Protein AF-A0A7Z1KJ95-F1 (afdb_monomer_lite)

Radius of gyration: 17.28 Å; chains: 1; bounding box: 41×30×47 Å

Secondary structure (DSSP, 8-state):
--EEEE---SSTTS-SEEEEEEEEEEETTEEEEEE-GGGGT--SS-HHHHHHHHTTHHHH-HHHHHHH--EEEEEE-EEEEE--

Sequence (84 aa):
QAVIRFLPSKNDEQAPFAILVNHGFKKNGKWYIETCSSTHGDYDSCPVCQYISKNDLYNTDNKEYSLVKRKTSYWANILVVKDP

Structure (mmCIF, N/CA/C/O backbone):
data_AF-A0A7Z1KJ95-F1
#
_entry.id   AF-A0A7Z1KJ95-F1
#
loop_
_atom_site.group_PDB
_atom_site.id
_atom_site.type_symbol
_atom_site.label_atom_id
_atom_site.label_alt_id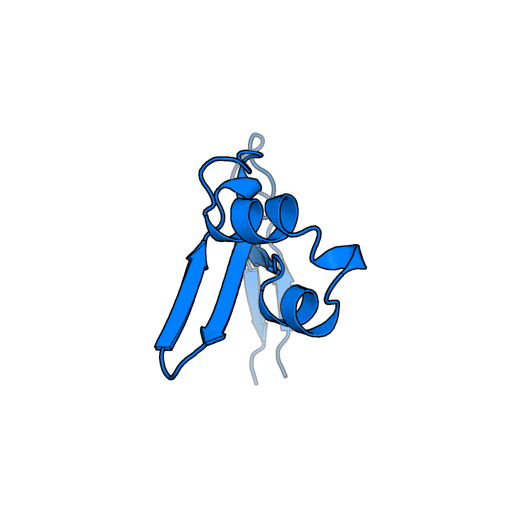
_atom_site.label_comp_id
_atom_site.label_asym_id
_atom_site.label_entity_id
_atom_site.label_seq_id
_atom_site.pdbx_PDB_ins_code
_atom_site.Cartn_x
_atom_site.Cartn_y
_atom_site.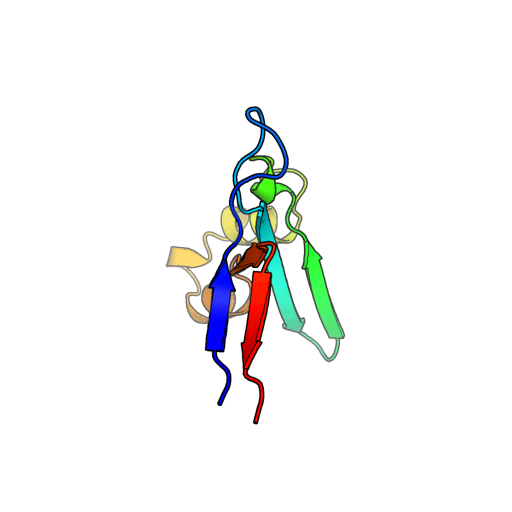Cartn_z
_atom_site.occupancy
_atom_site.B_iso_or_equiv
_atom_site.auth_seq_id
_atom_site.auth_comp_id
_atom_site.auth_asym_id
_atom_site.auth_atom_id
_atom_site.pdbx_PDB_model_num
ATOM 1 N N . GLN A 1 1 ? -0.300 -17.410 -19.557 1.00 92.44 1 GLN A N 1
ATOM 2 C CA . GLN A 1 1 ? 0.949 -17.097 -18.814 1.00 92.44 1 GLN A CA 1
ATOM 3 C C . GLN A 1 1 ? 1.681 -16.037 -19.610 1.00 92.44 1 GLN A C 1
ATOM 5 O O . GLN A 1 1 ? 1.692 -16.183 -20.817 1.00 92.44 1 GLN A O 1
ATOM 10 N N . ALA A 1 2 ? 2.304 -15.032 -19.002 1.00 97.69 2 ALA A N 1
ATOM 11 C CA . ALA A 1 2 ? 2.972 -13.970 -19.759 1.00 97.69 2 ALA A CA 1
ATOM 12 C C . ALA A 1 2 ? 4.447 -13.834 -19.365 1.00 97.69 2 ALA A C 1
ATOM 14 O O . ALA A 1 2 ? 4.851 -14.229 -18.271 1.00 97.69 2 ALA A O 1
ATOM 15 N N . VAL A 1 3 ? 5.244 -13.258 -20.260 1.00 98.19 3 VAL A N 1
ATOM 16 C CA . VAL A 1 3 ? 6.632 -12.857 -20.018 1.00 98.19 3 VAL A CA 1
ATOM 17 C C . VAL A 1 3 ? 6.687 -11.337 -20.077 1.00 98.19 3 VAL A C 1
ATOM 19 O O . VAL A 1 3 ? 6.365 -10.738 -21.104 1.00 98.19 3 VAL A O 1
ATOM 22 N N . ILE A 1 4 ? 7.107 -10.715 -18.978 1.00 98.50 4 ILE A N 1
ATOM 23 C CA . ILE A 1 4 ? 7.223 -9.259 -18.847 1.00 98.50 4 ILE A CA 1
ATOM 24 C C . ILE A 1 4 ? 8.641 -8.869 -18.431 1.00 98.50 4 ILE A C 1
ATOM 26 O O . ILE A 1 4 ? 9.340 -9.632 -17.762 1.00 98.50 4 ILE A O 1
ATOM 30 N N . ARG A 1 5 ? 9.057 -7.659 -18.803 1.00 98.31 5 ARG A N 1
ATOM 31 C CA . ARG A 1 5 ? 10.310 -7.036 -18.372 1.00 98.31 5 ARG A CA 1
ATOM 32 C C . ARG A 1 5 ? 10.003 -5.710 -17.686 1.00 98.31 5 ARG A C 1
ATOM 34 O O . ARG A 1 5 ? 9.481 -4.803 -18.326 1.00 98.31 5 ARG A O 1
ATOM 41 N N . PHE A 1 6 ? 10.358 -5.582 -16.411 1.00 98.31 6 PHE A N 1
ATOM 42 C CA . PHE A 1 6 ? 10.319 -4.291 -15.721 1.00 98.31 6 PHE A CA 1
ATOM 43 C C . PHE A 1 6 ? 11.309 -3.317 -16.361 1.00 98.31 6 PHE A C 1
ATOM 45 O O . PHE A 1 6 ? 12.448 -3.689 -16.670 1.00 98.31 6 PHE A O 1
ATOM 52 N N . LEU A 1 7 ? 10.849 -2.090 -16.580 1.00 97.38 7 LEU A N 1
ATOM 53 C CA . LEU A 1 7 ? 11.649 -1.013 -17.145 1.00 97.38 7 LEU A CA 1
ATOM 54 C C . LEU A 1 7 ? 12.410 -0.260 -16.042 1.00 97.38 7 LEU A C 1
ATOM 56 O O . LEU A 1 7 ? 11.975 -0.262 -14.887 1.00 97.38 7 LEU A O 1
ATOM 60 N N . PRO A 1 8 ? 13.553 0.370 -16.374 1.00 96.44 8 PRO A N 1
ATOM 61 C CA . PRO A 1 8 ? 14.234 1.277 -15.457 1.00 96.44 8 PRO A CA 1
ATOM 62 C C . PRO A 1 8 ? 13.400 2.544 -15.220 1.00 96.44 8 PRO A C 1
ATOM 64 O O . PRO A 1 8 ? 12.321 2.726 -15.795 1.00 96.44 8 PRO A O 1
ATOM 67 N N . SER A 1 9 ? 13.915 3.436 -14.374 1.00 95.69 9 SER A N 1
ATOM 68 C CA . SER A 1 9 ? 13.299 4.747 -14.202 1.00 95.69 9 SER A CA 1
ATOM 69 C C . SER A 1 9 ? 13.265 5.516 -15.523 1.00 95.69 9 SER A C 1
ATOM 71 O O . SER A 1 9 ? 14.134 5.359 -16.382 1.00 95.69 9 SER A O 1
ATOM 73 N N . LYS A 1 10 ? 12.244 6.361 -15.678 1.00 89.94 10 LYS A N 1
ATOM 74 C CA . LYS A 1 10 ? 12.092 7.242 -16.839 1.00 89.94 10 LYS A CA 1
ATOM 75 C C . LYS A 1 10 ? 13.150 8.354 -16.861 1.00 89.94 10 LYS A C 1
ATOM 77 O O . LYS A 1 10 ? 13.481 8.843 -17.936 1.00 89.94 10 LYS A O 1
ATOM 82 N N . ASN A 1 11 ? 13.640 8.762 -15.693 1.00 91.56 11 ASN A N 1
ATOM 83 C CA . ASN A 1 11 ? 14.712 9.738 -15.510 1.00 91.56 11 ASN A CA 1
ATOM 84 C C . ASN A 1 11 ? 15.569 9.361 -14.288 1.00 91.56 11 ASN A C 1
ATOM 86 O O . ASN A 1 11 ? 15.151 8.556 -13.455 1.00 91.56 11 ASN A O 1
ATOM 90 N N . ASP A 1 12 ? 16.754 9.954 -14.163 1.00 86.62 12 ASP A N 1
ATOM 91 C CA . ASP A 1 12 ? 17.709 9.605 -13.097 1.00 86.62 12 ASP A CA 1
ATOM 92 C C . ASP A 1 12 ? 17.245 10.024 -11.687 1.00 86.62 12 ASP A C 1
ATOM 94 O O . ASP A 1 12 ? 17.826 9.613 -10.686 1.00 86.62 12 ASP A O 1
ATOM 98 N N . GLU A 1 13 ? 16.178 10.821 -11.595 1.00 85.31 13 GLU A N 1
ATOM 99 C CA . GLU A 1 13 ? 15.674 11.412 -10.350 1.00 85.31 13 GLU A CA 1
ATOM 100 C C 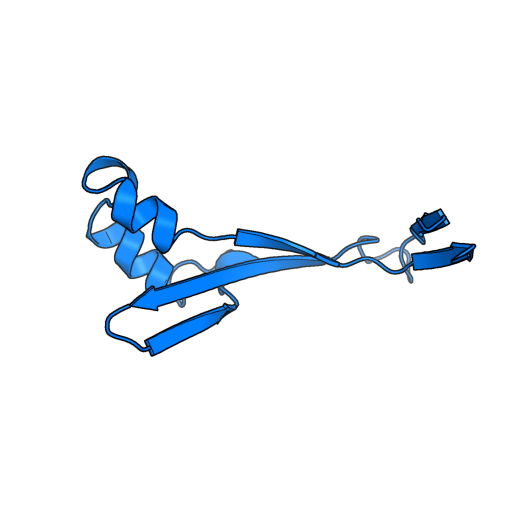. GLU A 1 13 ? 14.533 10.608 -9.705 1.00 85.31 13 GLU A C 1
ATOM 102 O O . GLU A 1 13 ? 14.173 10.852 -8.553 1.00 85.31 13 GLU A O 1
ATOM 107 N N . GLN A 1 14 ? 13.933 9.660 -10.431 1.00 88.81 14 GLN A N 1
ATOM 108 C CA . GLN A 1 14 ? 12.771 8.897 -9.966 1.00 88.81 14 GLN A CA 1
ATOM 109 C C . GLN A 1 14 ? 13.112 7.430 -9.699 1.00 88.81 14 GLN A C 1
ATOM 111 O O . GLN A 1 14 ? 13.998 6.838 -10.313 1.00 88.81 14 GLN A O 1
ATOM 116 N N . ALA A 1 15 ? 12.371 6.812 -8.780 1.00 93.12 15 ALA A N 1
ATOM 117 C CA . ALA A 1 15 ? 12.410 5.367 -8.606 1.00 93.12 15 ALA A CA 1
ATOM 118 C C . ALA A 1 15 ? 11.725 4.664 -9.801 1.00 93.12 15 ALA A C 1
ATOM 120 O O . ALA A 1 15 ? 10.750 5.188 -10.344 1.00 93.12 15 ALA A O 1
ATOM 121 N N . PRO A 1 16 ? 12.150 3.443 -10.185 1.00 95.81 16 PRO A N 1
ATOM 122 C CA . PRO A 1 16 ? 11.514 2.679 -11.268 1.00 95.81 16 PRO A CA 1
ATOM 123 C C . PRO A 1 16 ? 10.114 2.142 -10.911 1.00 95.81 16 PRO A C 1
ATOM 125 O O . PRO A 1 16 ? 9.469 1.485 -11.730 1.00 95.81 16 PRO A O 1
ATOM 128 N N . PHE A 1 17 ? 9.639 2.400 -9.691 1.00 96.69 17 PHE A N 1
ATOM 129 C CA . PHE A 1 17 ? 8.331 1.993 -9.201 1.00 96.69 17 PHE A CA 1
ATOM 130 C C . PHE A 1 17 ? 7.718 3.070 -8.302 1.00 96.69 17 PHE A C 1
ATOM 132 O O . PHE A 1 17 ? 8.424 3.873 -7.693 1.00 96.69 17 PHE A O 1
ATOM 139 N N . ALA A 1 18 ? 6.395 3.030 -8.169 1.00 96.62 18 ALA A N 1
ATOM 140 C CA . ALA A 1 18 ? 5.643 3.788 -7.180 1.00 96.62 18 ALA A CA 1
ATOM 141 C C . ALA A 1 18 ? 5.026 2.839 -6.146 1.00 96.62 18 ALA A C 1
ATOM 143 O O . ALA A 1 18 ? 4.580 1.739 -6.480 1.00 96.62 18 ALA A O 1
ATOM 144 N N . ILE A 1 19 ? 4.988 3.282 -4.892 1.00 97.81 19 ILE A N 1
ATOM 145 C CA . ILE A 1 19 ? 4.303 2.596 -3.795 1.00 97.81 19 ILE A CA 1
ATOM 146 C C . ILE A 1 19 ? 2.981 3.319 -3.557 1.00 97.81 19 ILE A C 1
ATOM 148 O O . ILE A 1 19 ? 2.960 4.544 -3.473 1.00 97.81 19 ILE A O 1
ATOM 152 N N . LEU A 1 20 ? 1.888 2.571 -3.419 1.00 98.44 20 LEU A N 1
ATOM 153 C CA . LEU A 1 20 ? 0.592 3.109 -3.022 1.00 98.44 20 LEU A CA 1
ATOM 154 C C . LEU A 1 20 ? 0.039 2.303 -1.855 1.00 98.44 20 LEU A C 1
ATOM 156 O O . LEU A 1 20 ? -0.040 1.077 -1.921 1.00 98.44 20 LEU A O 1
ATOM 160 N N . VAL A 1 21 ? -0.367 2.994 -0.797 1.00 98.62 21 VAL A N 1
ATOM 161 C CA . VAL A 1 21 ? -1.030 2.381 0.350 1.00 98.62 21 VAL A CA 1
ATOM 162 C C . VAL A 1 21 ? -2.512 2.712 0.293 1.00 98.62 21 VAL A C 1
ATOM 164 O O . VAL A 1 21 ? -2.889 3.851 0.028 1.00 98.62 21 VAL A O 1
ATOM 167 N N . ASN A 1 22 ? -3.369 1.728 0.544 1.00 98.50 22 ASN A N 1
ATOM 168 C CA . ASN A 1 22 ? -4.816 1.905 0.507 1.00 98.50 22 ASN A CA 1
ATOM 169 C C . ASN A 1 22 ? -5.531 1.061 1.570 1.00 98.50 22 ASN A C 1
ATOM 171 O O . ASN A 1 22 ? -4.950 0.160 2.180 1.00 98.50 22 ASN A O 1
ATOM 175 N N . HIS A 1 23 ? -6.816 1.345 1.761 1.00 98.62 23 HIS A N 1
ATOM 176 C CA . HIS A 1 23 ? -7.745 0.516 2.522 1.00 98.62 23 HIS A CA 1
ATOM 177 C C . HIS A 1 23 ? -8.830 -0.018 1.583 1.00 98.62 23 HIS A C 1
ATOM 179 O O . HIS A 1 23 ? -9.192 0.628 0.603 1.00 98.62 23 HIS A O 1
ATOM 185 N N . GLY A 1 24 ? -9.330 -1.222 1.856 1.00 98.25 24 GLY A N 1
ATOM 186 C CA . GLY A 1 24 ? -10.333 -1.868 1.012 1.00 98.25 24 GLY A CA 1
ATOM 187 C C . GLY A 1 24 ? -11.087 -2.932 1.789 1.00 98.25 24 GLY A C 1
ATOM 188 O O . GLY A 1 24 ? -10.557 -4.038 1.947 1.00 98.25 24 GLY A O 1
ATOM 189 N N . PHE A 1 25 ? -12.280 -2.590 2.279 1.00 98.44 25 PHE A N 1
ATOM 190 C CA . PHE A 1 25 ? -13.122 -3.460 3.104 1.00 98.44 25 PHE A CA 1
ATOM 191 C C . PHE A 1 25 ? -14.616 -3.135 2.970 1.00 98.44 25 PHE A C 1
ATOM 193 O O . PHE A 1 25 ? -14.999 -2.053 2.525 1.00 98.44 25 PHE A O 1
ATOM 200 N N . LYS A 1 26 ? -15.469 -4.085 3.370 1.00 98.19 26 LYS A N 1
ATOM 201 C CA . LYS A 1 26 ? -16.931 -3.943 3.387 1.00 98.19 26 LYS A CA 1
ATOM 202 C C . LYS A 1 26 ? -17.442 -4.009 4.823 1.00 98.19 26 LYS A C 1
ATOM 204 O O . LYS A 1 26 ? -17.110 -4.951 5.536 1.00 98.19 26 LYS A O 1
ATOM 209 N N . LYS A 1 27 ? -18.282 -3.055 5.231 1.00 95.62 27 LYS A N 1
ATOM 210 C CA . LYS A 1 27 ? -18.942 -3.037 6.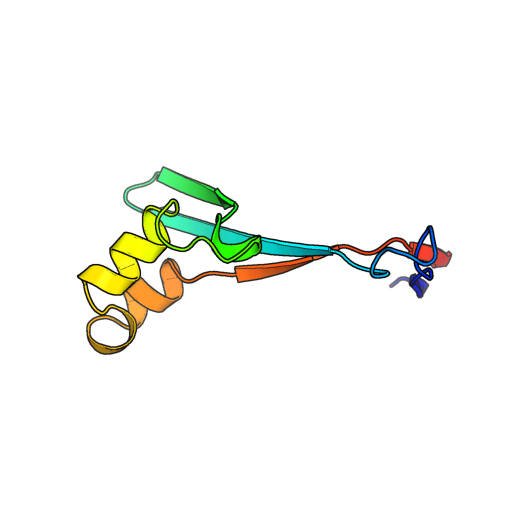547 1.00 95.62 27 LYS A CA 1
ATOM 211 C C . LYS A 1 27 ? -20.373 -2.527 6.396 1.00 95.62 27 LYS A C 1
ATOM 213 O O . LYS A 1 27 ? -20.627 -1.603 5.628 1.00 95.62 27 LYS A O 1
ATOM 218 N N . ASN A 1 28 ? -21.326 -3.160 7.081 1.00 96.06 28 ASN A N 1
ATOM 219 C CA . ASN A 1 28 ? -22.751 -2.793 7.039 1.00 96.06 28 ASN A CA 1
ATOM 220 C C . ASN A 1 28 ? -23.315 -2.667 5.607 1.00 96.06 28 ASN A C 1
ATOM 222 O O . ASN A 1 28 ? -24.025 -1.722 5.276 1.00 96.06 28 ASN A O 1
ATOM 226 N N . GLY A 1 29 ? -22.931 -3.591 4.721 1.00 97.25 29 GLY A N 1
ATOM 227 C CA . GLY A 1 29 ? -23.376 -3.598 3.325 1.00 97.25 29 GLY A CA 1
ATOM 228 C C . GLY A 1 29 ? -22.662 -2.609 2.393 1.00 97.25 29 GLY A C 1
ATOM 229 O O . GLY A 1 29 ? -22.812 -2.745 1.182 1.00 97.25 29 GLY A O 1
ATOM 230 N N . LYS A 1 30 ? -21.843 -1.684 2.911 1.00 97.94 30 LYS A N 1
ATOM 231 C CA . LYS A 1 30 ? -21.152 -0.641 2.134 1.00 97.94 30 LYS A CA 1
ATOM 232 C C . LYS A 1 30 ? -19.654 -0.915 2.021 1.00 97.94 30 LYS A C 1
ATOM 234 O O . LYS A 1 30 ? -19.059 -1.500 2.924 1.00 97.94 30 LYS A O 1
ATOM 239 N N . TRP A 1 31 ? -19.058 -0.491 0.912 1.00 98.31 31 TRP A N 1
ATOM 240 C CA . TRP A 1 31 ? -17.622 -0.601 0.663 1.00 98.31 31 TRP A CA 1
ATOM 241 C C . TRP A 1 31 ? -16.904 0.702 1.008 1.00 98.31 31 TRP A C 1
ATOM 243 O O . TRP A 1 31 ? -17.412 1.781 0.720 1.00 98.31 31 TRP A O 1
ATOM 253 N N . TYR A 1 32 ? -15.716 0.572 1.589 1.00 98.31 32 TYR A N 1
ATOM 254 C CA . TYR A 1 32 ? -14.721 1.631 1.712 1.00 98.31 32 TYR A CA 1
ATOM 255 C C . TYR A 1 32 ? -13.484 1.183 0.932 1.00 98.31 32 TYR A C 1
ATOM 257 O O . TYR A 1 32 ? -12.855 0.187 1.305 1.00 98.31 32 TYR A O 1
ATOM 265 N N . ILE A 1 33 ? -13.173 1.865 -0.171 1.00 98.25 33 ILE A N 1
ATOM 266 C CA . ILE A 1 33 ? -12.061 1.532 -1.072 1.00 98.25 33 ILE A CA 1
ATOM 267 C C . ILE A 1 33 ? -11.366 2.839 -1.442 1.00 98.25 33 ILE A C 1
ATOM 269 O O . ILE A 1 33 ? -11.722 3.471 -2.425 1.00 98.25 33 ILE A O 1
ATOM 273 N N . GLU A 1 34 ? -10.395 3.246 -0.631 1.00 98.31 34 GLU A N 1
ATOM 274 C CA . GLU A 1 34 ? -9.749 4.556 -0.755 1.00 98.31 34 GLU A CA 1
ATOM 275 C C . GLU A 1 34 ? -8.240 4.446 -0.558 1.00 98.31 34 GLU A C 1
ATOM 277 O O . GLU A 1 34 ? -7.749 3.563 0.160 1.00 98.31 34 GLU A O 1
ATOM 282 N N . THR A 1 35 ? -7.498 5.371 -1.166 1.00 98.19 35 THR A N 1
ATOM 283 C CA . THR A 1 35 ? -6.066 5.532 -0.904 1.00 98.19 35 THR A CA 1
ATOM 284 C C . THR A 1 35 ? -5.829 6.032 0.520 1.00 98.19 35 THR A C 1
ATOM 286 O O . THR A 1 35 ? -6.684 6.635 1.166 1.00 98.19 35 THR A O 1
ATOM 289 N N . CYS A 1 36 ? -4.650 5.724 1.048 1.00 98.56 36 CYS A N 1
ATOM 290 C CA . CYS A 1 36 ? -4.222 6.137 2.369 1.00 98.56 36 CYS A CA 1
ATOM 291 C C . CYS A 1 36 ? -3.124 7.192 2.240 1.00 98.56 36 CYS A C 1
ATOM 293 O O . CYS A 1 36 ? -2.105 6.961 1.581 1.00 98.56 36 CYS A O 1
ATOM 295 N N . SER A 1 37 ? -3.302 8.320 2.927 1.00 98.31 37 SER A N 1
ATOM 296 C CA . SER A 1 37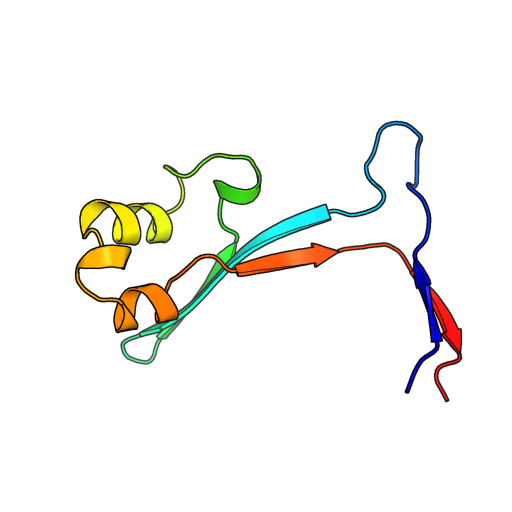 ? -2.305 9.391 3.042 1.00 98.31 37 SER A CA 1
ATOM 297 C C . SER A 1 37 ? -0.970 8.907 3.629 1.00 98.31 37 SER A C 1
ATOM 299 O O . SER A 1 37 ? 0.080 9.477 3.342 1.00 98.31 37 SER A O 1
ATOM 301 N N . SER A 1 38 ? -0.954 7.754 4.314 1.00 98.31 38 SER A N 1
ATOM 302 C CA . SER A 1 38 ? 0.292 7.141 4.787 1.00 98.31 38 SER A CA 1
ATOM 303 C C . SER A 1 38 ? 1.241 6.754 3.653 1.00 98.31 38 SER A C 1
ATOM 305 O O . SER A 1 38 ? 2.404 6.467 3.916 1.00 98.31 38 SER A O 1
ATOM 307 N N . THR A 1 39 ? 0.766 6.731 2.402 1.00 98.38 39 THR A N 1
ATOM 308 C CA . THR A 1 39 ? 1.617 6.590 1.211 1.00 98.38 39 THR A CA 1
ATOM 309 C C . THR A 1 39 ? 2.761 7.608 1.214 1.00 98.38 39 THR A C 1
ATOM 311 O O . THR A 1 39 ? 3.873 7.269 0.828 1.00 98.38 39 THR A O 1
ATOM 314 N N . HIS A 1 40 ? 2.509 8.827 1.695 1.00 97.44 40 HIS A N 1
ATOM 315 C CA . HIS A 1 40 ? 3.503 9.892 1.846 1.00 97.44 40 HIS A CA 1
ATOM 316 C C . HIS A 1 40 ? 3.774 10.225 3.325 1.00 97.44 40 HIS A C 1
ATOM 318 O O . HIS A 1 40 ? 4.145 11.345 3.657 1.00 97.44 40 HIS A O 1
ATOM 324 N N . GLY A 1 41 ? 3.588 9.250 4.223 1.00 97.88 41 GLY A N 1
ATOM 325 C CA . GLY A 1 41 ? 3.912 9.375 5.648 1.00 97.88 41 GLY A CA 1
ATOM 326 C C . GLY A 1 41 ? 2.866 10.073 6.521 1.00 97.88 41 GLY A C 1
ATOM 327 O O . GLY A 1 41 ? 3.046 10.115 7.734 1.00 97.88 41 GLY A O 1
ATOM 328 N N . ASP A 1 42 ? 1.762 10.563 5.955 1.00 98.25 42 ASP A N 1
ATOM 329 C CA . ASP A 1 42 ? 0.695 11.206 6.724 1.00 98.25 42 ASP A CA 1
ATOM 330 C C . ASP A 1 42 ? -0.337 10.176 7.210 1.00 98.25 42 ASP A C 1
ATOM 332 O O . ASP A 1 42 ? -1.207 9.719 6.467 1.00 98.25 42 ASP A O 1
ATOM 336 N N . TYR A 1 43 ? -0.257 9.800 8.482 1.00 97.75 43 TYR A N 1
ATOM 337 C CA . TYR A 1 43 ? -1.217 8.888 9.109 1.00 97.75 43 TYR A CA 1
ATOM 338 C C . TYR A 1 43 ? -2.431 9.605 9.717 1.00 97.75 43 TYR A C 1
ATOM 340 O O . TYR A 1 43 ? -3.426 8.945 10.037 1.00 97.75 43 TYR A O 1
ATOM 348 N N . ASP A 1 44 ? -2.368 10.926 9.870 1.00 97.88 44 ASP A N 1
ATOM 349 C CA . ASP A 1 44 ? -3.371 11.722 10.577 1.00 97.88 44 ASP A CA 1
ATOM 350 C C . ASP A 1 44 ? -4.553 12.076 9.682 1.00 97.88 44 ASP A C 1
ATOM 352 O O . ASP A 1 44 ? -5.702 12.003 10.124 1.00 97.88 44 ASP A O 1
ATOM 356 N N . SER A 1 45 ? -4.299 12.297 8.393 1.00 98.12 45 SER A N 1
ATOM 357 C CA . SER A 1 45 ? -5.350 12.538 7.398 1.00 98.12 45 SER A CA 1
ATOM 358 C C . SER A 1 45 ? -6.113 11.278 6.972 1.00 98.12 45 SER A C 1
ATOM 360 O O . SER A 1 45 ? -7.089 11.369 6.227 1.00 98.12 45 SER A O 1
ATOM 362 N N . CYS A 1 46 ? -5.718 10.086 7.437 1.00 98.44 46 CYS A N 1
ATOM 363 C CA . CYS A 1 46 ? -6.415 8.842 7.114 1.00 98.44 46 CYS A CA 1
ATOM 364 C C . CYS A 1 46 ? -7.379 8.429 8.243 1.00 98.44 46 CYS A C 1
ATOM 366 O O . CYS A 1 46 ? -6.928 7.921 9.278 1.00 98.44 46 CYS A O 1
ATOM 368 N N . PRO A 1 47 ? -8.711 8.509 8.044 1.00 98.25 47 PRO A N 1
ATOM 369 C CA . PRO A 1 47 ? -9.678 8.180 9.093 1.00 98.25 47 PRO A CA 1
ATOM 370 C C . PRO A 1 47 ? -9.602 6.711 9.530 1.00 98.25 47 PRO A C 1
ATOM 372 O O . PRO A 1 47 ? -9.822 6.403 10.700 1.00 98.25 47 PRO A O 1
ATOM 375 N N . VAL A 1 48 ? -9.238 5.794 8.625 1.00 98.38 48 VAL A N 1
ATOM 376 C CA . VAL A 1 48 ? -9.096 4.365 8.949 1.00 98.38 48 VAL A CA 1
ATOM 377 C C . VAL A 1 48 ? -7.836 4.103 9.774 1.00 98.38 48 VAL A C 1
ATOM 379 O O . VAL A 1 48 ? -7.881 3.322 10.719 1.00 98.38 48 VAL A O 1
ATOM 382 N N . CYS A 1 49 ? -6.721 4.779 9.481 1.00 98.44 49 CYS A N 1
ATOM 383 C CA . CYS A 1 49 ? -5.521 4.687 10.317 1.00 98.44 49 CYS A CA 1
ATOM 384 C C . CYS A 1 49 ? -5.782 5.232 11.724 1.00 98.44 49 CYS A C 1
ATOM 386 O O . CYS A 1 49 ? -5.401 4.591 12.703 1.00 98.44 49 CYS A O 1
ATOM 388 N N . GLN A 1 50 ? -6.496 6.356 11.821 1.00 98.62 50 GLN A N 1
ATOM 389 C CA . GLN A 1 50 ? -6.924 6.918 13.100 1.00 98.62 50 GLN A CA 1
ATOM 390 C C . GLN A 1 50 ? -7.854 5.965 13.858 1.00 98.62 50 GLN A C 1
ATOM 392 O O . GLN A 1 50 ? -7.677 5.767 15.056 1.00 98.62 50 GLN A O 1
ATOM 397 N N . TYR A 1 51 ? -8.804 5.326 13.170 1.00 98.25 51 TYR A N 1
ATOM 398 C CA . TYR A 1 51 ? -9.676 4.309 13.761 1.00 98.25 51 TYR A CA 1
ATOM 399 C C . TYR A 1 51 ? -8.884 3.111 14.303 1.00 98.25 51 TYR A C 1
ATOM 401 O O . TYR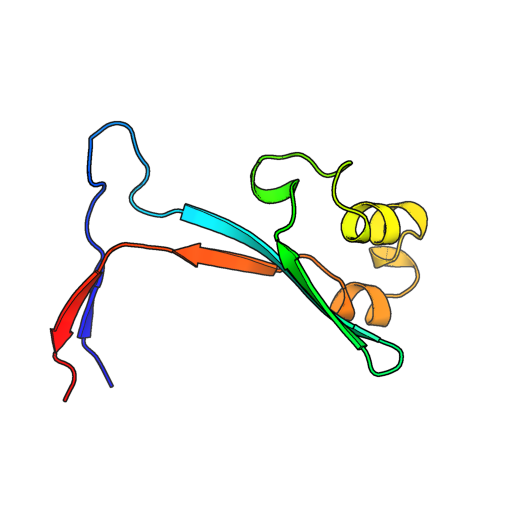 A 1 51 ? -9.116 2.702 15.439 1.00 98.25 51 TYR A O 1
ATOM 409 N N . ILE A 1 52 ? -7.920 2.589 13.537 1.00 98.25 52 ILE A N 1
ATOM 410 C CA . ILE A 1 52 ? -7.058 1.480 13.973 1.00 98.25 52 ILE A CA 1
ATOM 411 C C . ILE A 1 52 ? -6.280 1.853 15.238 1.00 98.25 52 ILE A C 1
ATOM 413 O O . ILE A 1 52 ? -6.280 1.084 16.195 1.00 98.25 52 ILE A O 1
ATOM 417 N N . SER A 1 53 ? -5.640 3.026 15.235 1.00 97.94 53 SER A N 1
ATOM 418 C CA . SER A 1 53 ? -4.782 3.486 16.332 1.00 97.94 53 SER A CA 1
ATOM 419 C C . SER A 1 53 ? -5.581 3.774 17.606 1.00 97.94 53 SER A C 1
ATOM 421 O O . SER A 1 53 ? -5.271 3.244 18.668 1.00 97.94 53 SER A O 1
ATOM 423 N N . LYS A 1 54 ? -6.677 4.540 17.500 1.00 98.31 54 LYS A N 1
ATOM 424 C CA . LYS A 1 54 ? -7.500 4.948 18.654 1.00 98.31 54 LYS A CA 1
ATOM 425 C C . LYS A 1 54 ? -8.147 3.779 19.394 1.00 98.31 54 LYS A C 1
ATOM 427 O O . LYS A 1 54 ? -8.418 3.905 20.581 1.00 98.31 54 LYS A O 1
ATOM 432 N N . ASN A 1 55 ? -8.420 2.675 18.699 1.00 98.12 55 ASN A N 1
ATOM 433 C CA . ASN A 1 55 ? -9.037 1.483 19.287 1.00 98.12 55 ASN A CA 1
ATOM 434 C C . ASN A 1 55 ? -8.022 0.365 19.572 1.00 98.12 55 ASN A C 1
ATOM 436 O O . ASN A 1 55 ? -8.423 -0.723 19.979 1.00 98.12 55 ASN A O 1
ATOM 440 N N . ASP A 1 56 ? -6.732 0.612 19.322 1.00 98.00 56 ASP A N 1
ATOM 441 C CA . ASP A 1 56 ? -5.651 -0.368 19.452 1.00 98.00 56 ASP A CA 1
ATOM 442 C C . ASP A 1 56 ? -5.980 -1.726 18.797 1.00 98.00 56 ASP A C 1
ATOM 444 O O . ASP A 1 56 ? -5.729 -2.797 19.350 1.00 98.00 56 ASP A O 1
ATOM 448 N N . LEU A 1 57 ? -6.591 -1.695 17.602 1.00 98.12 57 LEU A N 1
ATOM 449 C CA . LEU A 1 57 ? -7.191 -2.895 16.991 1.00 98.12 57 LEU A CA 1
ATOM 450 C C . LEU A 1 57 ? -6.185 -4.025 16.775 1.00 98.12 57 LEU A C 1
ATOM 452 O O . LEU A 1 57 ? -6.561 -5.192 16.753 1.00 98.12 57 LEU A O 1
ATOM 456 N N . TYR A 1 58 ? -4.905 -3.689 16.613 1.00 96.94 58 TYR A N 1
ATOM 457 C CA . TYR A 1 58 ? -3.846 -4.682 16.476 1.00 96.94 58 TYR A CA 1
ATOM 458 C C . TYR A 1 58 ? -3.793 -5.639 17.679 1.00 96.94 58 TYR A C 1
ATOM 460 O O . TYR A 1 58 ? -3.608 -6.843 17.486 1.00 96.94 58 TYR A O 1
ATOM 468 N N . ASN A 1 59 ? -4.014 -5.118 18.891 1.00 97.75 59 ASN A N 1
ATOM 469 C CA . ASN A 1 59 ? -3.991 -5.888 20.133 1.00 97.75 59 ASN A CA 1
ATOM 470 C C . ASN A 1 59 ? -5.396 -6.280 20.621 1.00 97.75 59 ASN A C 1
ATOM 472 O O . ASN A 1 59 ? -5.548 -7.327 21.247 1.00 97.75 59 ASN A O 1
ATOM 476 N N . THR A 1 60 ? -6.418 -5.461 20.353 1.00 98.12 60 THR A N 1
ATOM 477 C CA . THR A 1 60 ? -7.763 -5.621 20.938 1.00 98.12 60 THR A CA 1
ATOM 478 C C . THR A 1 60 ? -8.727 -6.419 20.062 1.00 98.12 60 THR A C 1
ATOM 480 O O . THR A 1 60 ? -9.547 -7.172 20.585 1.00 98.12 60 THR A O 1
ATOM 483 N N . ASP A 1 61 ? -8.626 -6.299 18.736 1.00 97.69 61 ASP A N 1
ATOM 484 C CA . ASP A 1 61 ? -9.497 -6.994 17.787 1.00 97.69 61 ASP A CA 1
ATOM 485 C C . ASP A 1 61 ? -8.756 -7.298 16.480 1.00 97.69 61 ASP A C 1
ATOM 487 O O . ASP A 1 61 ? -8.852 -6.599 15.466 1.00 97.69 61 ASP A O 1
ATOM 491 N N . ASN A 1 62 ? -8.026 -8.413 16.493 1.00 97.12 62 ASN A N 1
ATOM 492 C CA . ASN A 1 62 ? -7.247 -8.860 15.344 1.00 97.12 62 ASN A CA 1
ATOM 493 C C . ASN A 1 62 ? -8.116 -9.131 14.096 1.00 97.12 62 ASN A C 1
ATOM 495 O O . ASN A 1 62 ? -7.638 -8.983 12.965 1.00 97.12 62 ASN A O 1
ATOM 499 N N . LYS A 1 63 ? -9.395 -9.504 14.280 1.00 97.81 63 LYS A N 1
ATOM 500 C CA . LYS A 1 63 ? -10.322 -9.751 13.166 1.00 97.81 63 LYS A CA 1
ATOM 501 C C . LYS A 1 63 ? -10.675 -8.438 12.477 1.00 97.81 63 LYS A C 1
ATOM 503 O O . LYS A 1 63 ? -10.540 -8.352 11.255 1.00 97.81 63 LYS A O 1
ATOM 508 N N . GLU A 1 64 ? -11.062 -7.420 13.242 1.00 97.94 64 GLU A N 1
ATOM 509 C CA . GLU A 1 64 ? -11.328 -6.087 12.699 1.00 97.94 64 GLU A CA 1
ATOM 510 C C . GLU A 1 64 ? -10.052 -5.479 12.105 1.00 97.94 64 GLU A C 1
ATOM 512 O O . GLU A 1 64 ? -10.076 -5.018 10.965 1.00 97.94 64 GLU A O 1
ATOM 517 N N . TYR A 1 65 ? -8.911 -5.557 12.800 1.00 98.44 65 TYR A N 1
ATOM 518 C CA . TYR A 1 65 ? -7.624 -5.093 12.271 1.00 98.44 65 TYR A CA 1
ATOM 519 C C . TYR A 1 65 ? -7.309 -5.720 10.911 1.00 98.44 65 TYR A C 1
ATOM 521 O O . TYR A 1 65 ? -6.977 -5.017 9.957 1.00 98.44 65 TYR A O 1
ATOM 529 N N . SER A 1 66 ? -7.456 -7.039 10.785 1.00 97.75 66 SER A N 1
ATOM 530 C CA . SER A 1 66 ? -7.192 -7.750 9.533 1.00 97.75 66 SER A CA 1
ATOM 531 C C . SER A 1 66 ? -8.113 -7.320 8.392 1.00 97.75 66 SER A C 1
ATOM 533 O O . SER A 1 66 ? -7.674 -7.315 7.239 1.00 97.75 66 SER A O 1
ATOM 535 N N . LEU A 1 67 ? -9.354 -6.938 8.706 1.00 98.00 67 LEU A N 1
ATOM 536 C CA . LEU A 1 67 ? -10.314 -6.409 7.743 1.00 98.00 67 LEU A CA 1
ATOM 537 C C . LEU A 1 67 ? -9.910 -5.009 7.261 1.00 98.00 67 LEU A C 1
ATOM 539 O O . LEU A 1 67 ? -9.895 -4.765 6.054 1.00 98.00 67 LEU A O 1
ATOM 543 N N . VAL A 1 68 ? -9.573 -4.102 8.184 1.00 98.25 68 VAL A N 1
ATOM 544 C CA . VAL A 1 68 ? -9.392 -2.675 7.871 1.00 98.25 68 VAL A CA 1
ATOM 545 C C . VAL A 1 68 ? -7.944 -2.251 7.629 1.00 98.25 68 VAL A C 1
ATOM 547 O O . VAL A 1 68 ? -7.723 -1.113 7.226 1.00 98.25 68 VAL A O 1
ATOM 550 N N . LYS A 1 69 ? -6.943 -3.109 7.862 1.00 98.06 69 LYS A N 1
ATOM 551 C CA . LYS A 1 69 ? -5.519 -2.747 7.748 1.00 98.06 69 LYS A CA 1
ATOM 552 C C . LYS A 1 69 ? -5.132 -2.183 6.379 1.00 98.06 69 LYS A C 1
ATOM 554 O O . LYS A 1 69 ? -5.742 -2.472 5.347 1.00 98.06 69 LYS A O 1
ATOM 559 N N . ARG A 1 70 ? -4.046 -1.408 6.391 1.00 98.19 70 ARG A N 1
ATOM 560 C CA . ARG A 1 70 ? -3.378 -0.891 5.194 1.00 98.19 70 ARG A CA 1
ATOM 561 C C . ARG A 1 70 ? -2.930 -2.039 4.286 1.00 98.19 70 ARG A C 1
ATOM 563 O O . ARG A 1 70 ? -2.427 -3.057 4.764 1.00 98.19 70 ARG A O 1
ATOM 570 N N . LYS A 1 71 ? -3.078 -1.846 2.979 1.00 98.38 71 LYS A N 1
ATOM 571 C CA . LYS A 1 71 ? -2.576 -2.732 1.925 1.00 98.38 71 LYS A CA 1
ATOM 572 C C . LYS A 1 71 ? -1.608 -1.931 1.063 1.00 98.38 71 LYS A C 1
ATOM 574 O O . LYS A 1 71 ? -1.951 -0.833 0.636 1.00 98.38 71 LYS A O 1
ATOM 579 N N . THR A 1 72 ? -0.414 -2.468 0.841 1.00 98.44 72 THR A N 1
ATOM 580 C CA . THR A 1 72 ? 0.609 -1.836 0.003 1.00 98.44 72 THR A CA 1
ATOM 581 C C . THR A 1 72 ? 0.589 -2.478 -1.373 1.00 98.44 72 THR A C 1
ATOM 583 O O . THR A 1 72 ? 0.692 -3.697 -1.490 1.00 98.44 72 THR A O 1
ATOM 586 N N . SER A 1 73 ? 0.468 -1.647 -2.399 1.00 97.81 73 SER A N 1
ATOM 587 C CA . SER A 1 73 ? 0.532 -2.033 -3.804 1.00 97.81 73 SER A CA 1
ATOM 588 C C . SER A 1 73 ? 1.701 -1.325 -4.481 1.00 97.81 73 SER A C 1
ATOM 590 O O . SER A 1 73 ? 2.135 -0.258 -4.040 1.00 97.81 73 SER A O 1
ATOM 592 N N . TYR A 1 74 ? 2.191 -1.914 -5.568 1.00 97.88 74 TYR A N 1
ATOM 593 C CA . TYR A 1 74 ? 3.313 -1.392 -6.340 1.00 97.88 74 TYR A CA 1
ATOM 594 C C . TYR A 1 74 ? 2.893 -1.188 -7.789 1.00 97.88 74 TYR A C 1
ATOM 596 O O . TYR A 1 74 ? 2.154 -1.998 -8.346 1.00 97.88 74 TYR A O 1
ATOM 604 N N . TRP A 1 75 ? 3.405 -0.126 -8.395 1.00 97.88 75 TRP A N 1
ATOM 605 C CA . TRP A 1 75 ? 3.218 0.188 -9.805 1.00 97.88 75 TRP A CA 1
ATOM 606 C C . TRP A 1 75 ? 4.581 0.336 -10.462 1.00 97.88 75 TRP A C 1
ATOM 608 O O . TRP A 1 75 ? 5.458 0.985 -9.902 1.00 97.88 75 TRP A O 1
ATOM 618 N N . ALA A 1 76 ? 4.763 -0.251 -11.640 1.00 97.62 76 ALA A N 1
ATOM 619 C CA . ALA A 1 76 ? 6.000 -0.154 -12.404 1.00 97.62 76 ALA A CA 1
ATOM 620 C C . ALA A 1 76 ? 5.688 -0.135 -13.901 1.00 97.62 76 ALA A C 1
ATOM 622 O O . ALA A 1 76 ? 4.703 -0.729 -14.346 1.00 97.62 76 ALA A O 1
ATOM 623 N N . ASN A 1 77 ? 6.549 0.518 -14.679 1.00 97.38 77 ASN A N 1
ATOM 624 C CA . ASN A 1 77 ? 6.483 0.426 -16.132 1.00 97.38 77 ASN A CA 1
ATOM 625 C C . ASN A 1 77 ? 7.037 -0.929 -16.585 1.00 97.38 77 ASN A C 1
ATOM 627 O O . ASN A 1 77 ? 8.066 -1.393 -16.084 1.00 97.38 77 ASN A O 1
ATOM 631 N N . ILE A 1 78 ? 6.365 -1.555 -17.549 1.00 98.12 78 ILE A N 1
ATOM 632 C CA . ILE A 1 78 ? 6.763 -2.854 -18.093 1.00 98.12 78 ILE A CA 1
ATOM 633 C C . ILE A 1 78 ? 6.806 -2.823 -19.618 1.00 98.12 78 ILE A C 1
ATOM 635 O O . ILE A 1 78 ? 6.041 -2.111 -20.264 1.00 98.12 78 ILE A O 1
ATOM 639 N N . LEU A 1 79 ? 7.670 -3.660 -20.181 1.00 98.25 79 LEU A N 1
ATOM 640 C CA . LEU A 1 79 ? 7.580 -4.138 -21.552 1.00 98.25 79 LEU A CA 1
ATOM 641 C C . LEU A 1 79 ? 6.995 -5.553 -21.523 1.00 98.25 79 LEU A C 1
ATOM 643 O O . LEU A 1 79 ? 7.575 -6.456 -20.913 1.00 98.25 79 LEU A O 1
ATOM 647 N N . VAL A 1 80 ? 5.858 -5.757 -22.186 1.00 98.25 80 VAL A N 1
ATOM 648 C CA . VAL A 1 80 ? 5.318 -7.101 -22.424 1.00 98.25 80 VAL A CA 1
ATOM 649 C C . VAL A 1 80 ? 6.163 -7.757 -23.513 1.00 98.25 80 VAL A C 1
ATOM 651 O O . VAL A 1 80 ? 6.230 -7.260 -24.632 1.00 98.25 80 VAL A O 1
ATOM 654 N N . VAL A 1 81 ? 6.843 -8.854 -23.178 1.00 98.19 81 VAL A N 1
ATOM 655 C CA . VAL A 1 81 ? 7.709 -9.594 -24.112 1.00 98.19 81 VAL A CA 1
ATOM 656 C C . VAL A 1 81 ? 6.902 -10.649 -24.861 1.00 98.19 81 VAL A C 1
ATOM 658 O O . VAL A 1 81 ? 7.107 -10.861 -26.053 1.00 98.19 81 VAL A O 1
ATOM 661 N N . LYS A 1 82 ? 5.989 -11.329 -24.158 1.00 98.19 82 LYS A N 1
ATOM 662 C CA . LYS A 1 82 ? 5.117 -12.356 -24.730 1.00 98.19 82 LYS A CA 1
ATOM 663 C C . LYS A 1 82 ? 3.852 -12.508 -23.891 1.00 98.19 82 LYS A C 1
ATOM 665 O O . LYS A 1 82 ? 3.958 -12.668 -22.678 1.00 98.19 82 LYS A O 1
ATOM 670 N N . ASP A 1 83 ? 2.699 -12.539 -24.543 1.00 96.88 83 ASP A N 1
ATOM 671 C CA . ASP A 1 83 ? 1.407 -12.876 -23.936 1.00 96.88 83 ASP A CA 1
ATOM 672 C C . ASP A 1 83 ? 0.672 -13.847 -24.886 1.00 96.88 83 ASP A C 1
ATOM 674 O O . ASP A 1 83 ? -0.010 -13.395 -25.805 1.00 96.88 83 ASP A O 1
ATOM 678 N N . PRO A 1 84 ? 0.975 -15.160 -24.810 1.00 91.25 84 PRO A N 1
ATOM 679 C CA . PRO A 1 84 ? 0.406 -16.209 -25.657 1.00 91.25 84 PRO A CA 1
ATOM 680 C C . PRO A 1 84 ? -1.041 -16.565 -25.307 1.00 91.25 84 PRO A C 1
ATOM 682 O O . PRO A 1 84 ? -1.376 -16.573 -24.098 1.00 91.25 84 PRO A O 1
#

InterPro domains:
  IPR012339 Bacteriophage T4, Gp32, single-stranded DNA-binding domain [PF08804] (1-84)
  IPR012340 Nucleic acid-binding, OB-fold [SSF50249] (1-84)
  IPR044947 Bacteriophage T4, Gp32, single-stranded DNA-binding superfamily [G3DSA:3.90.198.10] (1-84)

Organism: Salmonella dublin (NCBI:txid98360)

Foldseek 3Di:
DFDKDFDADPDPVDGQKAKWKWWWADDPNDIDTGTAPCSVPDLPPGVLSVVCVVVVCVPVPVPVCVRGPIDMDMGGDMDTPDDD

pLDDT: mean 97.13, std 2.57, range [85.31, 98.62]